Protein AF-A0AA97EC24-F1 (afdb_monomer_lite)

Foldseek 3Di:
DVVLQLQLLQQLLVCVVVVNQCVQCVPLQQFDHSSNSSVSVVVVCVVPVDDTDPDRDDDDPDDPRGHHPDPVVVVCVVPVDDDDDDDDDDDDD

Secondary structure (DSSP, 8-state):
-HHHHHHHHHHHHHHHHTT-GGGT-TTGGG---HHHHHHHHHHHHHHHTPPPPSS-----S--SS---S-HHHHHHHHT---------PPPP-

Structure (mmCIF, N/CA/C/O backbone):
data_AF-A0AA97EC24-F1
#
_entry.id   AF-A0AA97EC24-F1
#
loop_
_atom_site.group_PDB
_atom_site.id
_atom_site.type_symbol
_atom_site.label_atom_id
_atom_site.label_alt_id
_atom_site.label_comp_id
_atom_site.label_asym_id
_atom_site.label_entity_id
_atom_site.label_seq_id
_atom_site.pdbx_PDB_ins_code
_atom_site.Cartn_x
_atom_site.Cartn_y
_atom_site.Cartn_z
_atom_site.occupancy
_atom_site.B_iso_or_equiv
_atom_site.auth_seq_id
_atom_site.auth_comp_id
_atom_site.auth_asym_id
_atom_site.auth_atom_id
_atom_site.pdbx_PDB_model_num
ATOM 1 N N . MET A 1 1 ? 2.045 -14.766 14.585 1.00 64.56 1 MET A N 1
ATOM 2 C CA . MET A 1 1 ? 2.620 -13.648 13.797 1.00 64.56 1 MET A CA 1
ATOM 3 C C . MET A 1 1 ? 2.278 -13.706 12.305 1.00 64.56 1 MET A C 1
ATOM 5 O O . MET A 1 1 ? 1.970 -12.663 11.752 1.00 64.56 1 MET A O 1
ATOM 9 N N . ALA A 1 2 ? 2.243 -14.878 11.656 1.00 89.94 2 ALA A N 1
ATOM 10 C CA . ALA A 1 2 ? 2.021 -14.987 10.203 1.00 89.94 2 ALA A CA 1
ATOM 11 C C . ALA A 1 2 ? 0.716 -14.348 9.670 1.00 89.94 2 ALA A C 1
ATOM 13 O O . ALA A 1 2 ? 0.743 -13.661 8.652 1.00 89.94 2 ALA A O 1
ATOM 14 N N . VAL A 1 3 ? -0.416 -14.526 10.366 1.00 92.75 3 VAL A N 1
ATOM 15 C CA . VAL A 1 3 ? -1.723 -14.009 9.907 1.00 92.75 3 VAL A CA 1
ATOM 16 C C . VAL A 1 3 ? -1.759 -12.479 9.885 1.00 92.75 3 VAL A C 1
ATOM 18 O O . VAL A 1 3 ? -2.217 -11.895 8.909 1.00 92.75 3 VAL A O 1
ATOM 21 N N . ALA A 1 4 ? -1.219 -11.822 10.915 1.00 94.75 4 ALA A N 1
ATOM 22 C CA . ALA A 1 4 ? -1.138 -10.363 10.966 1.00 94.75 4 ALA A CA 1
ATOM 23 C C . ALA A 1 4 ? -0.272 -9.811 9.824 1.00 94.75 4 ALA A C 1
ATOM 25 O O . ALA A 1 4 ? -0.654 -8.850 9.164 1.00 94.75 4 ALA A O 1
ATOM 26 N N . THR A 1 5 ? 0.861 -10.460 9.536 1.00 96.19 5 THR A N 1
ATOM 27 C CA . THR A 1 5 ? 1.724 -10.081 8.413 1.00 96.19 5 THR A CA 1
ATOM 28 C C . THR A 1 5 ? 1.005 -10.202 7.072 1.00 96.19 5 THR A C 1
ATOM 30 O O . THR A 1 5 ? 1.069 -9.272 6.268 1.00 96.19 5 THR A O 1
ATOM 33 N N . LEU A 1 6 ? 0.285 -11.304 6.843 1.00 95.12 6 LEU A N 1
ATOM 34 C CA . LEU A 1 6 ? -0.504 -11.506 5.624 1.00 95.12 6 LEU A CA 1
ATOM 35 C C . LEU A 1 6 ? -1.617 -10.466 5.491 1.00 95.12 6 LEU A C 1
ATOM 37 O O . LEU A 1 6 ? -1.761 -9.873 4.426 1.00 95.12 6 LEU A O 1
ATOM 41 N N . TYR A 1 7 ? -2.357 -10.205 6.570 1.00 96.88 7 TYR A N 1
ATOM 42 C CA . TYR A 1 7 ? -3.431 -9.216 6.580 1.00 96.88 7 TYR A CA 1
ATOM 43 C C . TYR A 1 7 ? -2.916 -7.815 6.245 1.00 96.88 7 TYR A C 1
ATOM 45 O O . TYR A 1 7 ? -3.415 -7.174 5.326 1.00 96.88 7 TYR A O 1
ATOM 53 N N . VAL A 1 8 ? -1.873 -7.356 6.940 1.00 97.19 8 VAL A N 1
ATOM 54 C CA . VAL A 1 8 ? -1.306 -6.017 6.723 1.00 97.19 8 VAL A CA 1
ATOM 55 C C . VAL A 1 8 ? -0.692 -5.901 5.326 1.00 97.19 8 VAL A C 1
ATOM 57 O O . VAL A 1 8 ? -0.831 -4.871 4.674 1.00 97.19 8 VAL A O 1
ATOM 60 N N . THR A 1 9 ? -0.072 -6.966 4.816 1.00 95.62 9 THR A N 1
ATOM 61 C CA . THR A 1 9 ? 0.412 -6.989 3.428 1.00 95.62 9 THR A CA 1
ATOM 62 C C . THR A 1 9 ? -0.745 -6.866 2.438 1.00 95.62 9 THR A C 1
ATOM 64 O O . THR A 1 9 ? -0.670 -6.044 1.530 1.00 95.62 9 THR A O 1
ATOM 67 N N . ALA A 1 10 ? -1.831 -7.621 2.628 1.00 95.44 10 ALA A N 1
ATOM 68 C CA . ALA A 1 10 ? -3.017 -7.532 1.779 1.00 95.44 10 ALA A CA 1
ATOM 69 C C . ALA A 1 10 ? -3.678 -6.147 1.846 1.00 95.44 10 ALA A C 1
ATOM 71 O O . ALA A 1 10 ? -4.076 -5.618 0.813 1.00 95.44 10 ALA A O 1
ATOM 72 N N . GLN A 1 11 ? -3.723 -5.522 3.029 1.00 96.94 11 GLN A N 1
ATOM 73 C CA . GLN A 1 11 ? -4.200 -4.147 3.187 1.00 96.94 11 GLN A CA 1
ATOM 74 C C . GLN A 1 11 ? -3.375 -3.189 2.326 1.00 96.94 11 GLN A C 1
ATOM 76 O O . GLN A 1 11 ? -3.936 -2.364 1.613 1.00 96.94 11 GLN A O 1
ATOM 81 N N . GLY A 1 12 ? -2.046 -3.303 2.363 1.00 94.81 12 GLY A N 1
ATOM 82 C CA . GLY A 1 12 ? -1.179 -2.477 1.530 1.00 94.81 12 GLY A CA 1
ATOM 83 C C . GLY A 1 12 ? -1.379 -2.717 0.037 1.00 94.81 12 GLY A C 1
ATOM 84 O O . GLY A 1 12 ? -1.390 -1.756 -0.727 1.00 94.81 12 GLY A O 1
ATOM 85 N N . VAL A 1 13 ? -1.563 -3.973 -0.385 1.00 93.88 13 VAL A N 1
ATOM 86 C CA . VAL A 1 13 ? -1.853 -4.311 -1.790 1.00 93.88 13 VAL A CA 1
ATOM 87 C C . VAL A 1 13 ? -3.151 -3.648 -2.248 1.00 93.88 13 VAL A C 1
ATOM 89 O O . VAL A 1 13 ? -3.159 -3.016 -3.300 1.00 93.88 13 VAL A O 1
ATOM 92 N N . GLU A 1 14 ? -4.215 -3.717 -1.445 1.00 94.62 14 GLU A N 1
ATOM 93 C CA . GLU A 1 14 ? -5.499 -3.086 -1.769 1.00 94.62 14 GLU A CA 1
ATOM 94 C C . GLU A 1 14 ? -5.385 -1.556 -1.850 1.00 94.62 14 GLU A C 1
ATOM 96 O O . GLU A 1 14 ? -5.932 -0.932 -2.755 1.00 94.62 14 GLU A O 1
ATOM 101 N N . VAL A 1 15 ? -4.618 -0.933 -0.949 1.00 94.31 15 VAL A N 1
ATOM 102 C CA . VAL A 1 15 ? -4.367 0.519 -0.970 1.00 94.31 15 VAL A CA 1
ATOM 103 C C . VAL A 1 15 ? -3.700 0.958 -2.273 1.00 94.31 15 VAL A C 1
ATOM 105 O O . VAL A 1 15 ? -4.061 1.996 -2.833 1.00 94.31 15 VAL A O 1
ATOM 108 N N . VAL A 1 16 ? -2.736 0.177 -2.762 1.00 92.38 16 VAL A N 1
ATOM 109 C CA . VAL A 1 16 ? -2.062 0.439 -4.039 1.00 92.38 16 VAL A CA 1
ATOM 110 C C . VAL A 1 16 ? -2.995 0.168 -5.216 1.00 92.38 16 VAL A C 1
ATOM 112 O O . VAL A 1 16 ? -3.113 1.020 -6.092 1.00 92.38 16 VAL A O 1
ATOM 115 N N . ALA A 1 17 ? -3.723 -0.951 -5.211 1.00 91.50 17 ALA A N 1
ATOM 116 C CA . ALA A 1 17 ? -4.695 -1.281 -6.254 1.00 91.50 17 ALA A CA 1
ATOM 117 C C . ALA A 1 17 ? -5.796 -0.211 -6.388 1.00 91.50 17 ALA A C 1
ATOM 119 O O . ALA A 1 17 ? -6.217 0.113 -7.496 1.00 91.50 17 ALA A O 1
ATOM 120 N N . ALA A 1 18 ? -6.209 0.394 -5.272 1.00 92.31 18 ALA A N 1
ATOM 121 C CA . ALA A 1 18 ? -7.172 1.491 -5.234 1.00 92.31 18 ALA A CA 1
ATOM 122 C C . ALA A 1 18 ? -6.570 2.873 -5.576 1.00 92.31 18 ALA A C 1
ATOM 124 O O . ALA A 1 18 ? -7.278 3.878 -5.497 1.00 92.31 18 ALA A O 1
ATOM 125 N N . GLY A 1 19 ? -5.273 2.964 -5.894 1.00 91.81 19 GLY A N 1
ATOM 126 C CA . GLY A 1 19 ? -4.584 4.221 -6.213 1.00 91.81 19 GLY A CA 1
ATOM 127 C C . GLY A 1 19 ? -4.396 5.167 -5.019 1.00 91.81 19 GLY A C 1
ATOM 128 O O . GLY A 1 19 ? -4.102 6.349 -5.196 1.00 91.81 19 GLY A O 1
ATOM 129 N N . LYS A 1 20 ? -4.561 4.673 -3.785 1.00 93.31 20 LYS A N 1
ATOM 130 C CA . LYS A 1 20 ? -4.523 5.482 -2.552 1.00 93.31 20 LYS A CA 1
ATOM 131 C C . LYS A 1 20 ? -3.162 5.491 -1.866 1.00 93.31 20 LYS A C 1
ATOM 133 O O . LYS A 1 20 ? -3.003 6.121 -0.825 1.00 93.31 20 LYS A O 1
ATOM 138 N N . ARG A 1 21 ? -2.149 4.853 -2.457 1.00 91.81 21 ARG A N 1
ATOM 139 C CA . ARG A 1 21 ? -0.783 4.774 -1.916 1.00 91.81 21 ARG A CA 1
ATOM 140 C C . ARG A 1 21 ? -0.245 6.113 -1.409 1.00 91.81 21 ARG A C 1
ATOM 142 O O . ARG A 1 21 ? 0.298 6.181 -0.312 1.00 91.81 21 ARG A O 1
ATOM 149 N N . ARG A 1 22 ? -0.433 7.188 -2.179 1.00 91.19 22 ARG A N 1
ATOM 150 C CA . ARG A 1 22 ? 0.092 8.529 -1.863 1.00 91.19 22 ARG A CA 1
ATOM 151 C C . ARG A 1 22 ? -0.465 9.151 -0.584 1.00 91.19 22 ARG A C 1
ATOM 153 O O . ARG A 1 22 ? 0.105 10.120 -0.102 1.00 91.19 22 ARG A O 1
ATOM 160 N N . TRP A 1 23 ? -1.555 8.610 -0.045 1.00 92.81 23 TRP A N 1
ATOM 161 C CA . TRP A 1 23 ? -2.157 9.094 1.196 1.00 92.81 23 TRP A CA 1
ATOM 162 C C . TRP A 1 23 ? -1.308 8.718 2.413 1.00 92.81 23 TRP A C 1
ATOM 164 O O . TRP A 1 23 ? -1.379 9.383 3.439 1.00 92.81 23 TRP A O 1
ATOM 174 N N . VAL A 1 24 ? -0.502 7.659 2.289 1.00 92.44 24 VAL A N 1
ATOM 175 C CA . VAL A 1 24 ? 0.314 7.101 3.377 1.00 92.44 24 VAL A CA 1
ATOM 176 C C . VAL A 1 24 ? 1.791 6.947 3.005 1.00 92.44 24 VAL A C 1
ATOM 178 O O . VAL A 1 24 ? 2.639 6.869 3.886 1.00 92.44 24 VAL A O 1
ATOM 181 N N . ASP A 1 25 ? 2.122 6.949 1.711 1.00 89.44 25 ASP A N 1
ATOM 182 C CA . ASP A 1 25 ? 3.485 6.868 1.182 1.00 89.44 25 ASP A CA 1
ATOM 183 C C . ASP A 1 25 ? 3.778 8.066 0.256 1.00 89.44 25 ASP A C 1
ATOM 185 O O . ASP A 1 25 ? 3.542 8.000 -0.957 1.00 89.44 25 ASP A O 1
ATOM 189 N N . PRO A 1 26 ? 4.315 9.174 0.802 1.00 82.81 26 PRO A N 1
ATOM 190 C CA . PRO A 1 26 ? 4.697 10.340 0.007 1.00 82.81 26 PRO A CA 1
ATOM 191 C C . PRO A 1 26 ? 5.838 10.036 -0.977 1.00 82.81 26 PRO A C 1
ATOM 193 O O . PRO A 1 26 ? 5.953 10.669 -2.027 1.00 82.81 26 PRO A O 1
ATOM 196 N N . HIS A 1 27 ? 6.689 9.055 -0.656 1.00 75.06 27 HIS A N 1
ATOM 197 C CA . HIS A 1 27 ? 7.926 8.749 -1.375 1.00 75.06 27 HIS A CA 1
ATOM 198 C C . HIS A 1 27 ? 7.799 7.470 -2.211 1.00 75.06 27 HIS A C 1
ATOM 200 O O . HIS A 1 27 ? 8.673 6.602 -2.180 1.00 75.06 27 HIS A O 1
ATOM 206 N N . TRP A 1 28 ? 6.741 7.395 -3.023 1.00 72.31 28 TRP A N 1
ATOM 207 C CA . TRP A 1 28 ? 6.353 6.205 -3.791 1.00 72.31 28 TRP A CA 1
ATOM 208 C C . TRP A 1 28 ? 7.475 5.575 -4.642 1.00 72.31 28 TRP A C 1
ATOM 210 O O . TRP A 1 28 ? 7.533 4.356 -4.805 1.00 72.31 28 TRP A O 1
ATOM 220 N N . PHE A 1 29 ? 8.437 6.371 -5.119 1.00 72.25 29 PHE A N 1
ATOM 221 C CA . PHE A 1 29 ? 9.580 5.859 -5.880 1.00 72.25 29 PHE A CA 1
ATOM 222 C C . PHE A 1 29 ? 10.584 5.040 -5.052 1.00 72.25 29 PHE A C 1
ATOM 224 O O . PHE A 1 29 ? 11.235 4.155 -5.603 1.00 72.25 29 PHE A O 1
ATOM 231 N N . ARG A 1 30 ? 10.703 5.272 -3.736 1.00 68.88 30 ARG A N 1
ATOM 232 C CA . ARG A 1 30 ? 11.703 4.598 -2.883 1.00 68.88 30 ARG A CA 1
ATOM 233 C C . ARG A 1 30 ? 11.315 3.178 -2.455 1.00 68.88 30 ARG A C 1
ATOM 235 O O . ARG A 1 30 ? 12.082 2.545 -1.738 1.00 68.88 30 ARG A O 1
ATOM 242 N N . GLY A 1 31 ? 10.183 2.661 -2.936 1.00 75.06 31 GLY A N 1
ATOM 243 C CA . GLY A 1 31 ? 9.859 1.239 -2.834 1.00 75.06 31 GLY A CA 1
ATOM 244 C C . GLY A 1 31 ? 9.521 0.768 -1.424 1.00 75.06 31 GLY A C 1
ATOM 245 O O . GLY A 1 31 ? 10.127 -0.181 -0.932 1.00 75.06 31 GLY A O 1
ATOM 246 N N . ASN A 1 32 ? 8.553 1.410 -0.768 1.00 88.88 32 ASN A N 1
ATOM 247 C CA . ASN A 1 32 ? 7.991 0.852 0.457 1.00 88.88 32 ASN A CA 1
ATOM 248 C C . ASN A 1 32 ? 7.343 -0.509 0.181 1.00 88.88 32 ASN A C 1
ATOM 250 O O . ASN A 1 32 ? 6.649 -0.691 -0.818 1.00 88.88 32 ASN A O 1
ATOM 254 N N . SER A 1 33 ? 7.560 -1.464 1.086 1.00 90.81 33 SER A N 1
ATOM 255 C CA . SER A 1 33 ? 6.891 -2.758 0.995 1.00 90.81 33 SER A CA 1
ATOM 256 C C . SER A 1 33 ? 5.389 -2.598 1.220 1.00 90.81 33 SER A C 1
ATOM 258 O O . SER A 1 33 ? 4.953 -1.746 1.998 1.00 90.81 33 SER A O 1
ATOM 260 N N . TYR A 1 34 ? 4.592 -3.476 0.612 1.00 92.31 34 TYR A N 1
ATOM 261 C CA . TYR A 1 34 ? 3.148 -3.530 0.852 1.00 92.31 34 TYR A CA 1
ATOM 262 C C . TYR A 1 34 ? 2.806 -3.686 2.336 1.00 92.31 34 TYR A C 1
ATOM 264 O O . TYR A 1 34 ? 1.854 -3.085 2.815 1.00 92.31 34 TYR A O 1
ATOM 272 N N . PHE A 1 35 ? 3.628 -4.405 3.102 1.00 94.75 35 PHE A N 1
ATOM 273 C CA . PHE A 1 35 ? 3.469 -4.466 4.552 1.00 94.75 35 PHE A CA 1
ATOM 274 C C . PHE A 1 35 ? 3.615 -3.087 5.219 1.00 94.75 35 PHE A C 1
ATOM 276 O O . PHE A 1 35 ? 2.796 -2.725 6.058 1.00 94.75 35 PHE A O 1
ATOM 283 N N . ARG A 1 36 ? 4.628 -2.289 4.845 1.00 94.75 36 ARG A N 1
ATOM 284 C CA . ARG A 1 36 ? 4.805 -0.934 5.395 1.00 94.75 36 ARG A CA 1
ATOM 285 C C . ARG A 1 36 ? 3.636 -0.026 5.008 1.00 94.75 36 ARG A C 1
ATOM 287 O O . ARG A 1 36 ? 3.070 0.607 5.890 1.00 94.75 36 ARG A O 1
ATOM 294 N N . ILE A 1 37 ? 3.239 -0.034 3.732 1.00 95.06 37 ILE A N 1
ATOM 295 C CA . ILE A 1 37 ? 2.095 0.744 3.224 1.00 95.06 37 ILE A CA 1
ATOM 296 C C . ILE A 1 37 ? 0.816 0.371 3.982 1.00 95.06 37 ILE A C 1
ATOM 298 O O . ILE A 1 37 ? 0.089 1.246 4.446 1.00 95.06 37 ILE A O 1
ATOM 302 N N . GLY A 1 38 ? 0.556 -0.928 4.153 1.00 96.00 38 GLY A N 1
ATOM 303 C CA . GLY A 1 38 ? -0.603 -1.414 4.893 1.00 96.00 38 GLY A CA 1
ATOM 304 C C . GLY A 1 38 ? -0.568 -1.022 6.366 1.00 96.00 38 GLY A C 1
ATOM 305 O O . GLY A 1 38 ? -1.598 -0.656 6.920 1.00 96.00 38 GLY A O 1
ATOM 306 N N . TRP A 1 39 ? 0.606 -1.037 6.999 1.00 97.12 39 TRP A N 1
ATOM 307 C CA . TRP A 1 39 ? 0.748 -0.616 8.392 1.00 97.12 39 TRP A CA 1
ATOM 308 C C . TRP A 1 39 ? 0.481 0.879 8.580 1.00 97.12 39 TRP A C 1
ATOM 310 O O . TRP A 1 39 ? -0.222 1.275 9.511 1.00 97.12 39 TRP A O 1
ATOM 320 N N . ASP A 1 40 ? 1.014 1.711 7.687 1.00 96.31 40 ASP A N 1
ATOM 321 C CA . ASP A 1 40 ? 0.776 3.152 7.723 1.00 96.31 40 ASP A CA 1
ATOM 322 C C . ASP A 1 40 ? -0.699 3.478 7.440 1.00 96.31 40 ASP A C 1
ATOM 324 O O . ASP A 1 40 ? -1.276 4.318 8.132 1.00 96.31 40 ASP A O 1
ATOM 328 N N . TRP A 1 41 ? -1.348 2.726 6.543 1.00 97.50 41 TRP A N 1
ATOM 329 C CA . TRP A 1 41 ? -2.796 2.794 6.344 1.00 97.50 41 TRP A CA 1
ATOM 330 C C . TRP A 1 41 ? -3.594 2.388 7.577 1.00 97.50 41 TRP A C 1
ATOM 332 O O . TRP A 1 41 ? -4.534 3.089 7.919 1.00 97.50 41 TRP A O 1
ATOM 342 N N . VAL A 1 42 ? -3.243 1.297 8.266 1.00 97.62 42 VAL A N 1
ATOM 343 C CA . VAL A 1 42 ? -3.966 0.865 9.475 1.00 97.62 42 VAL A CA 1
ATOM 344 C C . VAL A 1 42 ? -3.932 1.948 10.549 1.00 97.62 42 VAL A C 1
ATOM 346 O O . VAL A 1 42 ? -4.974 2.270 11.110 1.00 97.62 42 VAL A O 1
ATOM 349 N N . LYS A 1 43 ? -2.769 2.559 10.800 1.00 97.50 43 LYS A N 1
ATOM 350 C CA . LYS A 1 43 ? -2.668 3.675 11.755 1.00 97.50 43 LYS A CA 1
ATOM 351 C C . LYS A 1 43 ? -3.543 4.856 11.330 1.00 97.50 43 LYS A C 1
ATOM 353 O O . LYS A 1 43 ? -4.367 5.313 12.114 1.00 97.50 43 LYS A O 1
ATOM 358 N N . ALA A 1 44 ? -3.419 5.291 10.074 1.00 96.94 44 ALA A N 1
ATOM 359 C CA . ALA A 1 44 ? -4.210 6.402 9.555 1.00 96.94 44 ALA A CA 1
ATOM 360 C C . ALA A 1 44 ? -5.717 6.097 9.566 1.00 96.94 44 ALA A C 1
ATOM 362 O O . ALA A 1 44 ? -6.520 6.979 9.850 1.00 96.94 44 ALA A O 1
ATOM 363 N N . ALA A 1 45 ? -6.112 4.852 9.309 1.00 97.12 45 ALA A N 1
ATOM 364 C CA . ALA A 1 45 ? -7.497 4.411 9.343 1.00 97.12 45 ALA A CA 1
ATOM 365 C C . ALA A 1 45 ? -8.092 4.463 10.750 1.00 97.12 45 ALA A C 1
ATOM 367 O O . ALA A 1 45 ? -9.238 4.875 10.898 1.00 97.12 45 ALA A O 1
ATOM 368 N N . LEU A 1 46 ? -7.314 4.101 11.773 1.00 96.56 46 LEU A N 1
ATOM 369 C CA . LEU A 1 46 ? -7.742 4.209 13.168 1.00 96.56 46 LEU A CA 1
ATOM 370 C C . LEU A 1 46 ? -7.910 5.669 13.608 1.00 96.56 46 LEU A C 1
ATOM 372 O O . LEU A 1 46 ? -8.831 5.970 14.360 1.00 96.56 46 LEU A O 1
ATOM 376 N N . GLU A 1 47 ? -7.060 6.573 13.121 1.00 97.06 47 GLU A N 1
ATOM 377 C CA . GLU A 1 47 ? -7.140 8.005 13.441 1.00 97.06 47 GLU A CA 1
ATOM 378 C C . GLU A 1 47 ? -8.249 8.730 12.662 1.00 97.06 47 GLU A C 1
ATOM 380 O O . GLU A 1 47 ? -8.921 9.602 13.203 1.00 97.06 47 GLU A O 1
ATOM 385 N N . ASN A 1 48 ? -8.457 8.366 11.393 1.00 96.44 48 ASN A N 1
ATOM 386 C CA . ASN A 1 48 ? -9.315 9.104 10.459 1.00 96.44 48 ASN A CA 1
ATOM 387 C C . ASN A 1 48 ? -10.614 8.365 10.090 1.00 96.44 48 ASN A C 1
ATOM 389 O O . ASN A 1 48 ? -11.368 8.832 9.236 1.00 96.44 48 ASN A O 1
ATOM 393 N N . GLY A 1 49 ? -10.874 7.194 10.678 1.00 96.06 49 GLY A N 1
ATOM 394 C CA . GLY A 1 49 ? -12.056 6.378 10.387 1.00 96.06 49 GLY A CA 1
ATOM 395 C C . GLY A 1 49 ? -12.076 5.786 8.973 1.00 96.06 49 GLY A C 1
ATOM 396 O O . GLY A 1 49 ? -13.149 5.578 8.402 1.00 96.06 49 GLY A O 1
ATOM 397 N N . TRP A 1 50 ? -10.910 5.546 8.364 1.00 96.69 50 TRP A N 1
ATOM 398 C CA . TRP A 1 50 ? -10.858 4.944 7.030 1.00 96.69 50 TRP A CA 1
ATOM 399 C C . TRP A 1 50 ? -11.197 3.45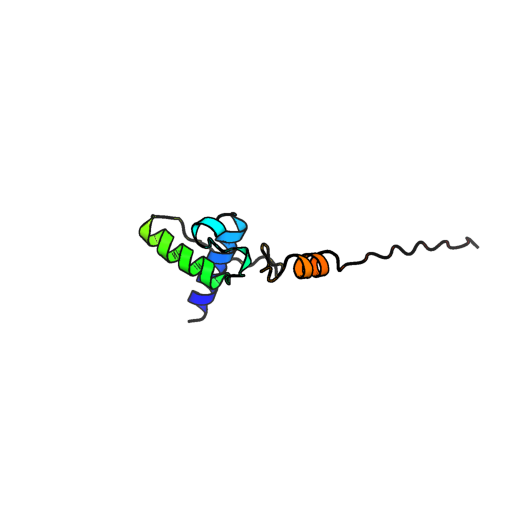6 7.072 1.00 96.69 50 TRP A C 1
ATOM 401 O O . TRP A 1 50 ? -10.982 2.760 8.061 1.00 96.69 50 TRP A O 1
ATOM 411 N N . GLN A 1 51 ? -11.710 2.957 5.952 1.00 96.88 51 GLN A N 1
ATOM 412 C CA . GLN A 1 51 ? -12.072 1.552 5.824 1.00 96.88 5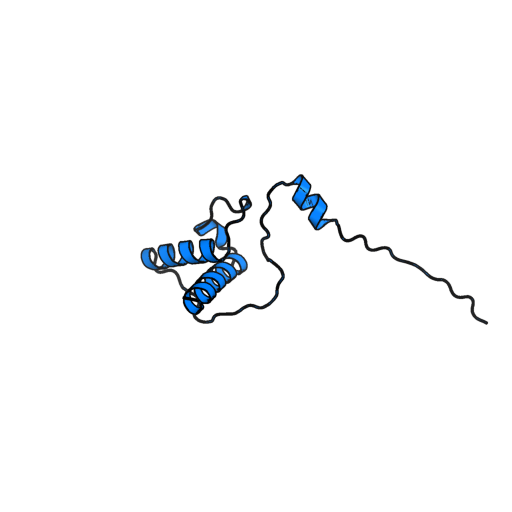1 GLN A CA 1
ATOM 413 C C . GLN A 1 51 ? -10.821 0.670 5.710 1.00 96.88 51 GLN A C 1
ATOM 415 O O . GLN A 1 51 ? -9.863 0.994 4.995 1.00 96.88 51 GLN A O 1
ATOM 420 N N . LEU A 1 52 ? -10.860 -0.462 6.411 1.00 97.44 52 LEU A N 1
ATOM 421 C CA . LEU A 1 52 ? -9.889 -1.547 6.305 1.00 97.44 52 LEU A CA 1
ATOM 422 C C . LEU A 1 52 ? -10.455 -2.674 5.439 1.00 97.44 52 LEU A C 1
ATOM 424 O O . LEU A 1 52 ? -11.662 -2.768 5.222 1.00 97.44 52 LEU A O 1
ATOM 428 N N . ILE A 1 53 ? -9.584 -3.553 4.953 1.00 96.56 53 ILE A N 1
ATOM 429 C CA . ILE A 1 53 ? -10.019 -4.716 4.190 1.00 96.56 53 ILE A CA 1
ATOM 430 C C . ILE A 1 53 ? -10.789 -5.688 5.086 1.00 96.56 53 ILE A C 1
ATOM 432 O O . ILE A 1 53 ? -10.364 -6.032 6.193 1.00 96.56 53 ILE A O 1
ATOM 436 N N . HIS A 1 54 ? -11.908 -6.180 4.564 1.00 95.31 54 HIS A N 1
ATOM 437 C CA . HIS A 1 54 ? -12.691 -7.244 5.195 1.00 95.31 54 HIS A CA 1
ATOM 438 C C . HIS A 1 54 ? -12.263 -8.640 4.726 1.00 95.31 54 HIS A C 1
ATOM 440 O O . HIS A 1 54 ? -12.472 -9.625 5.429 1.00 95.31 54 HIS A O 1
ATOM 446 N N . HIS A 1 55 ? -11.631 -8.731 3.551 1.00 94.19 55 HIS A N 1
ATOM 447 C CA . HIS A 1 55 ? -11.188 -9.989 2.961 1.00 94.19 55 HIS A CA 1
ATOM 448 C C . HIS A 1 55 ? -9.733 -9.898 2.515 1.00 94.19 55 HIS A C 1
ATOM 450 O O . HIS A 1 55 ? -9.348 -8.985 1.790 1.00 94.19 55 HIS A O 1
ATOM 456 N N . VAL A 1 56 ? -8.939 -10.890 2.907 1.00 93.88 56 VAL A N 1
ATOM 457 C CA . VAL A 1 56 ? -7.557 -11.051 2.447 1.00 93.88 56 VAL A CA 1
ATOM 458 C C . VAL A 1 56 ? -7.581 -11.735 1.080 1.00 93.88 56 VAL A C 1
ATOM 460 O O . VAL A 1 56 ? -8.087 -12.851 0.962 1.00 93.88 56 VAL A O 1
ATOM 463 N N . ARG A 1 57 ? -7.052 -11.074 0.042 1.00 89.62 57 ARG A N 1
ATOM 464 C CA . ARG A 1 57 ? -6.968 -11.616 -1.324 1.00 89.62 57 ARG A CA 1
ATOM 465 C C . ARG A 1 57 ? -5.604 -11.322 -1.947 1.00 89.62 57 ARG A C 1
ATOM 467 O O . ARG A 1 57 ? -5.110 -10.205 -1.861 1.00 89.62 57 ARG A O 1
ATOM 474 N N . PHE A 1 58 ? -5.039 -12.320 -2.623 1.00 87.88 58 PHE A N 1
ATOM 475 C CA . PHE A 1 58 ? -3.836 -12.195 -3.446 1.00 87.88 58 PHE A CA 1
ATOM 476 C C . PHE A 1 58 ? -4.142 -12.800 -4.819 1.00 87.88 58 PHE A C 1
ATOM 478 O O . PHE A 1 58 ? -4.425 -13.991 -4.912 1.00 87.88 58 PHE A O 1
ATOM 485 N N . ILE A 1 59 ? -4.165 -11.969 -5.866 1.00 80.62 59 ILE A N 1
ATOM 486 C CA . ILE A 1 59 ? -4.698 -12.353 -7.187 1.00 80.62 59 ILE A CA 1
ATOM 487 C C . ILE A 1 59 ? -3.591 -12.869 -8.115 1.00 80.62 59 ILE A C 1
ATOM 489 O O . ILE A 1 59 ? -3.781 -13.844 -8.834 1.00 80.62 59 ILE A O 1
ATOM 493 N N . HIS A 1 60 ? -2.422 -12.227 -8.110 1.00 77.25 60 HIS A N 1
ATOM 494 C CA . HIS A 1 60 ? -1.312 -12.577 -8.993 1.00 77.25 60 HIS A CA 1
ATOM 495 C C . HIS A 1 60 ? 0.032 -12.103 -8.438 1.00 77.25 60 HIS A C 1
ATOM 497 O O . HIS A 1 60 ? 0.098 -11.145 -7.674 1.00 77.25 60 HIS A O 1
ATOM 503 N N . ASN A 1 61 ? 1.117 -12.723 -8.906 1.00 79.25 61 ASN A N 1
ATOM 504 C CA . ASN A 1 61 ? 2.494 -12.349 -8.560 1.00 79.25 61 ASN A CA 1
ATOM 505 C C . ASN A 1 61 ? 3.009 -11.099 -9.312 1.00 79.25 61 ASN A C 1
ATOM 507 O O . ASN A 1 61 ? 4.170 -10.722 -9.182 1.00 79.25 61 ASN A O 1
ATOM 511 N N . ARG A 1 62 ? 2.184 -10.463 -10.157 1.00 79.75 62 ARG A N 1
ATOM 512 C CA . ARG A 1 62 ? 2.559 -9.188 -10.784 1.00 79.75 62 ARG A CA 1
ATOM 513 C C . ARG A 1 62 ? 2.415 -8.062 -9.770 1.00 79.75 62 ARG A C 1
ATOM 515 O O . ARG A 1 62 ? 1.330 -7.866 -9.230 1.00 79.75 62 ARG A O 1
ATOM 522 N N . ASP A 1 63 ? 3.511 -7.346 -9.553 1.00 80.81 63 ASP A N 1
ATOM 523 C CA . ASP A 1 63 ? 3.560 -6.148 -8.722 1.00 80.81 63 ASP A CA 1
ATOM 524 C C . ASP A 1 63 ? 2.888 -4.976 -9.468 1.00 80.81 63 ASP A C 1
ATOM 526 O O . ASP A 1 63 ? 3.370 -4.616 -10.547 1.00 80.81 63 ASP A O 1
ATOM 530 N N . PRO A 1 64 ? 1.771 -4.413 -8.961 1.00 78.50 64 PRO A N 1
ATOM 531 C CA . PRO A 1 64 ? 1.072 -3.316 -9.629 1.00 78.50 64 PRO A CA 1
ATOM 532 C C . PRO A 1 64 ? 1.870 -2.006 -9.649 1.00 78.50 64 PRO A C 1
ATOM 534 O O . PRO A 1 64 ? 1.742 -1.243 -10.603 1.00 78.50 64 PRO A O 1
ATOM 537 N N . GLU A 1 65 ? 2.717 -1.746 -8.648 1.00 82.44 65 GLU A N 1
ATOM 538 C CA . GLU A 1 65 ? 3.546 -0.536 -8.584 1.00 82.44 65 GLU A CA 1
ATOM 539 C C . GLU A 1 65 ? 4.979 -0.857 -8.132 1.00 82.44 65 GLU A C 1
ATOM 541 O O . GLU A 1 65 ? 5.362 -0.580 -6.985 1.00 82.44 65 GLU A O 1
ATOM 546 N N . PRO A 1 66 ? 5.806 -1.412 -9.037 1.00 80.00 66 PRO A N 1
ATOM 547 C CA . PRO A 1 66 ? 7.147 -1.842 -8.695 1.00 80.00 66 PRO A CA 1
ATOM 548 C C . PRO A 1 66 ? 8.020 -0.677 -8.234 1.00 80.00 66 PRO A C 1
ATOM 550 O O . PRO A 1 66 ? 8.033 0.409 -8.820 1.00 80.00 66 PRO A O 1
ATOM 553 N N . ALA A 1 67 ? 8.821 -0.943 -7.203 1.00 83.12 67 ALA A N 1
ATOM 554 C CA . ALA A 1 67 ? 9.840 -0.017 -6.734 1.00 83.12 67 ALA A CA 1
ATOM 555 C C . ALA A 1 67 ? 10.796 0.374 -7.873 1.00 83.12 67 ALA A C 1
ATOM 557 O O . ALA A 1 67 ? 11.299 -0.480 -8.612 1.00 83.12 67 ALA A O 1
ATOM 558 N N . MET A 1 68 ? 11.098 1.667 -7.983 1.00 83.69 68 MET A N 1
ATOM 559 C CA . MET A 1 68 ? 11.975 2.193 -9.022 1.00 83.69 68 MET A CA 1
ATOM 560 C C . MET A 1 68 ? 13.168 2.912 -8.391 1.00 83.69 68 MET A C 1
ATOM 562 O O . MET A 1 68 ? 13.098 4.071 -7.994 1.00 83.69 68 MET A O 1
ATOM 566 N N . ALA A 1 69 ? 14.300 2.207 -8.352 1.00 78.38 69 ALA A N 1
ATOM 567 C CA . ALA A 1 69 ? 15.562 2.739 -7.842 1.00 78.38 69 ALA A CA 1
ATOM 568 C C . ALA A 1 69 ? 16.158 3.837 -8.747 1.00 78.38 69 ALA A C 1
ATOM 570 O O . ALA A 1 69 ? 16.801 4.765 -8.265 1.00 78.38 69 ALA A O 1
ATOM 571 N N . SER A 1 70 ? 15.942 3.746 -10.062 1.00 84.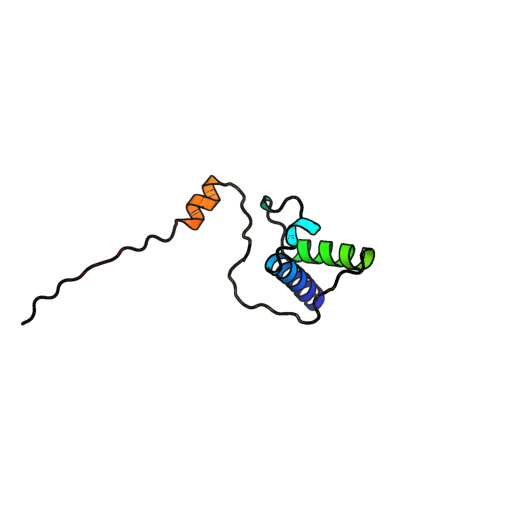12 70 SER A N 1
ATOM 572 C CA . SER A 1 70 ? 16.407 4.720 -11.053 1.00 84.12 70 SER A CA 1
ATOM 573 C C . SER A 1 70 ? 15.523 4.676 -12.295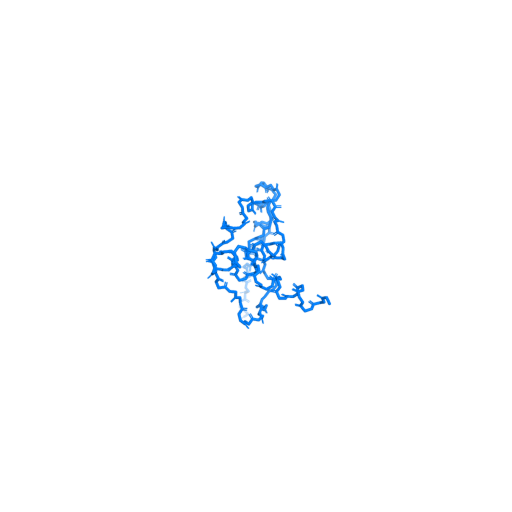 1.00 84.12 70 SER A C 1
ATOM 575 O O . SER A 1 70 ? 15.135 3.591 -12.726 1.00 84.12 70 SER A O 1
ATOM 577 N N . ARG A 1 71 ? 15.266 5.843 -12.907 1.00 82.56 71 ARG A N 1
ATOM 578 C CA . ARG A 1 71 ? 14.525 5.955 -14.180 1.00 82.56 71 ARG A CA 1
ATOM 579 C C . ARG A 1 71 ? 15.179 5.108 -15.272 1.00 82.56 71 A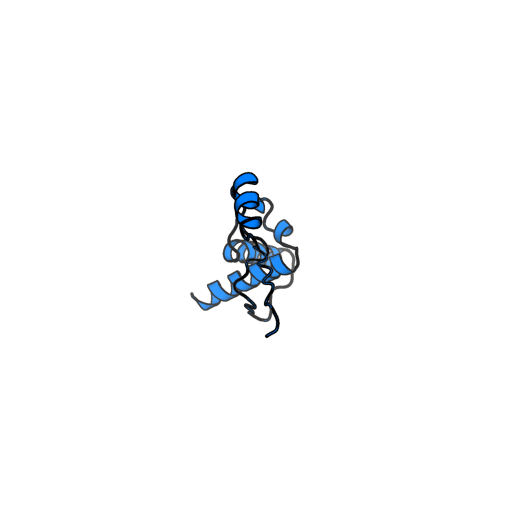RG A C 1
ATOM 581 O O . ARG A 1 71 ? 14.536 4.241 -15.841 1.00 82.56 71 ARG A O 1
ATOM 588 N N . LYS A 1 72 ? 16.497 5.254 -15.456 1.00 84.31 72 LYS A N 1
ATOM 589 C CA . LYS A 1 72 ? 17.254 4.528 -16.489 1.00 84.31 72 LYS A CA 1
ATOM 590 C C . LYS A 1 72 ? 17.195 3.008 -16.300 1.00 84.31 72 LYS A C 1
ATOM 592 O O . LYS A 1 72 ? 17.043 2.276 -17.271 1.00 84.31 72 LYS A O 1
ATOM 597 N N . GLN A 1 73 ? 17.318 2.529 -15.060 1.00 83.19 73 GLN A N 1
ATOM 598 C CA . GLN A 1 73 ? 17.228 1.093 -14.764 1.00 83.19 73 GLN A CA 1
ATOM 599 C C . GLN A 1 73 ? 15.806 0.561 -14.939 1.00 83.19 73 GLN A C 1
ATOM 601 O O . GLN A 1 73 ? 15.629 -0.567 -15.390 1.00 83.19 73 GLN A O 1
ATOM 606 N N . HIS A 1 74 ? 14.802 1.359 -14.574 1.00 82.06 74 HIS A N 1
ATOM 607 C CA . HIS A 1 74 ? 13.404 1.004 -14.766 1.00 82.06 74 HIS A CA 1
ATOM 608 C C . HIS A 1 74 ? 13.070 0.883 -16.250 1.00 82.06 74 HIS A C 1
ATOM 610 O O . HIS A 1 74 ? 12.593 -0.169 -16.659 1.00 82.06 74 HIS A O 1
ATOM 616 N N . ASP A 1 75 ? 13.444 1.871 -17.064 1.00 82.12 75 ASP A N 1
ATOM 617 C CA . ASP A 1 75 ? 13.244 1.830 -18.514 1.00 82.12 75 ASP A CA 1
ATOM 618 C C . ASP A 1 75 ? 13.919 0.589 -19.126 1.00 82.12 75 ASP A C 1
ATOM 620 O O . ASP A 1 75 ? 13.279 -0.197 -19.822 1.00 82.12 75 ASP A O 1
ATOM 624 N N . GLN A 1 76 ? 15.18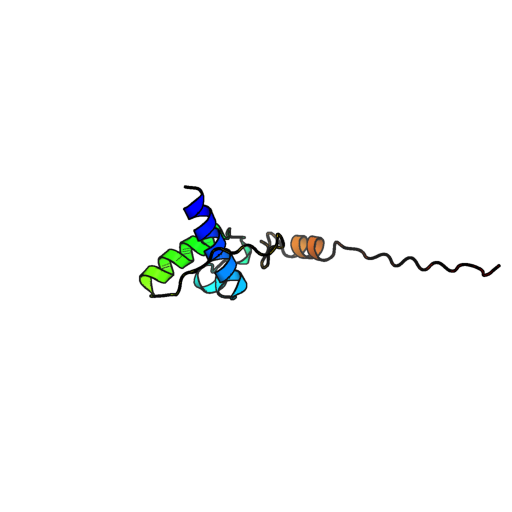2 0.316 -18.777 1.00 79.31 76 GLN A N 1
ATOM 625 C CA . GLN A 1 76 ? 15.892 -0.890 -19.235 1.00 79.31 76 GLN A CA 1
ATOM 626 C C . GLN A 1 76 ? 15.206 -2.208 -18.835 1.00 79.31 76 GLN A C 1
ATOM 628 O O . GLN A 1 76 ? 15.336 -3.209 -19.540 1.00 79.31 76 GLN A O 1
ATOM 633 N N . ARG A 1 77 ? 14.507 -2.245 -17.695 1.00 75.00 77 ARG A N 1
ATOM 634 C CA . ARG A 1 77 ? 13.793 -3.436 -17.213 1.00 75.00 77 ARG A CA 1
ATOM 635 C C . ARG A 1 77 ? 12.429 -3.591 -17.885 1.00 75.00 77 ARG A C 1
ATOM 637 O O . ARG A 1 77 ? 12.037 -4.719 -18.171 1.00 75.00 77 ARG A O 1
ATOM 644 N N . THR A 1 78 ? 11.742 -2.483 -18.150 1.00 70.69 78 THR A N 1
ATOM 645 C CA . THR A 1 78 ? 10.411 -2.442 -18.771 1.00 70.69 78 THR A CA 1
ATOM 646 C C . THR A 1 78 ? 10.463 -2.830 -20.250 1.00 70.69 78 THR A C 1
ATOM 648 O O . THR A 1 78 ? 9.639 -3.621 -20.698 1.00 70.69 78 THR A O 1
ATOM 651 N N . TYR A 1 79 ? 11.473 -2.372 -20.995 1.00 63.19 79 TYR A N 1
ATOM 652 C CA . TYR A 1 79 ? 11.615 -2.649 -22.436 1.00 63.19 79 TYR A CA 1
ATOM 653 C C . TYR A 1 79 ? 12.452 -3.896 -22.758 1.00 63.19 79 TYR A C 1
ATOM 655 O O . TYR A 1 79 ? 12.934 -4.060 -23.874 1.00 63.19 79 TYR A O 1
ATOM 663 N N . ARG A 1 80 ? 12.660 -4.789 -21.785 1.00 61.19 80 ARG A N 1
ATOM 664 C CA . ARG A 1 80 ? 13.567 -5.937 -21.937 1.00 61.19 80 ARG A CA 1
ATOM 665 C C . ARG A 1 80 ? 12.964 -7.134 -22.678 1.00 61.19 80 ARG A C 1
ATOM 667 O O . ARG A 1 80 ? 13.680 -8.095 -22.950 1.00 61.19 80 ARG A O 1
ATOM 674 N N . VAL A 1 81 ? 11.663 -7.103 -22.963 1.00 62.84 81 VAL A N 1
ATOM 675 C CA . VAL A 1 81 ? 10.986 -8.154 -23.728 1.00 62.84 81 VAL A CA 1
ATOM 676 C C . VAL A 1 81 ? 11.041 -7.780 -25.207 1.00 62.84 81 VAL A C 1
ATOM 678 O O . VAL A 1 81 ? 10.192 -7.051 -25.710 1.00 62.84 81 VAL A O 1
ATOM 681 N N . GLU A 1 82 ? 12.071 -8.263 -25.896 1.00 60.53 82 GLU A N 1
ATOM 682 C CA . GLU A 1 82 ? 12.129 -8.233 -27.357 1.00 60.53 82 GLU A CA 1
ATOM 683 C C . GLU A 1 82 ? 11.229 -9.338 -27.918 1.00 60.53 82 GLU A C 1
ATOM 685 O O . GLU A 1 82 ? 11.463 -10.526 -27.692 1.00 60.53 82 GLU A O 1
ATOM 690 N N . PHE A 1 83 ? 10.206 -8.956 -28.679 1.00 64.88 83 PHE A N 1
ATOM 691 C CA . PHE A 1 83 ? 9.447 -9.897 -29.494 1.00 64.88 83 PHE A CA 1
ATOM 692 C C . PHE A 1 83 ? 10.098 -9.970 -30.876 1.00 64.88 83 PHE A C 1
ATOM 694 O O . PHE A 1 83 ? 9.978 -9.041 -31.674 1.00 64.88 83 PHE A O 1
ATOM 701 N N . LYS A 1 84 ? 10.795 -11.073 -31.172 1.00 72.69 84 LYS A N 1
ATOM 702 C CA . LYS A 1 84 ? 11.264 -11.365 -32.533 1.00 72.69 84 LYS A CA 1
ATOM 703 C C . LYS A 1 84 ? 10.181 -12.126 -33.287 1.00 72.69 84 LYS A C 1
ATOM 705 O O . LYS A 1 84 ? 9.894 -13.279 -32.978 1.00 72.69 84 LYS A O 1
ATOM 710 N N . ILE A 1 85 ? 9.580 -11.469 -34.274 1.00 80.81 85 ILE A N 1
ATOM 711 C CA . ILE A 1 85 ? 8.638 -12.102 -35.197 1.00 80.81 85 ILE A CA 1
ATOM 712 C C . ILE A 1 85 ? 9.461 -12.853 -36.244 1.00 80.81 85 ILE A C 1
ATOM 714 O O . ILE A 1 85 ? 10.133 -12.240 -37.071 1.00 80.81 85 ILE A O 1
ATOM 718 N N . HIS A 1 86 ? 9.416 -14.182 -36.201 1.00 81.38 86 HIS A N 1
ATOM 719 C CA . HIS A 1 86 ? 9.961 -15.020 -37.261 1.00 81.38 86 HIS A CA 1
ATOM 720 C C . HIS A 1 86 ? 8.844 -15.345 -38.250 1.00 81.38 86 HIS A C 1
ATOM 722 O O . HIS A 1 86 ? 7.906 -16.068 -37.923 1.00 81.38 86 HIS A O 1
ATOM 728 N N . THR A 1 87 ? 8.939 -14.782 -39.454 1.00 83.94 87 THR A N 1
ATOM 729 C CA . THR A 1 87 ? 8.036 -15.124 -40.556 1.00 83.94 87 THR A CA 1
ATOM 730 C C . THR A 1 87 ? 8.665 -16.266 -41.337 1.00 83.94 87 THR A C 1
ATOM 732 O O . THR A 1 87 ? 9.762 -16.114 -41.873 1.00 83.94 87 THR A O 1
ATOM 735 N N . TYR A 1 88 ? 7.989 -17.409 -41.380 1.00 85.19 88 TYR A N 1
ATOM 736 C CA . TYR A 1 88 ? 8.409 -18.566 -42.163 1.00 85.19 88 TYR A CA 1
ATOM 737 C C . TYR A 1 88 ? 7.524 -18.664 -43.404 1.00 85.19 88 TYR A C 1
ATOM 739 O O . TYR A 1 88 ? 6.300 -18.688 -43.284 1.00 85.19 88 TYR A O 1
ATOM 747 N N . CYS A 1 89 ? 8.139 -18.732 -44.582 1.00 78.38 89 CYS A N 1
ATOM 748 C CA . CYS A 1 89 ? 7.455 -19.107 -45.815 1.00 78.38 89 CYS A CA 1
ATOM 749 C C . CYS A 1 89 ? 7.764 -20.575 -46.098 1.00 78.38 89 CYS A C 1
ATOM 751 O O . CYS A 1 89 ? 8.931 -20.941 -46.234 1.00 78.38 89 CYS A O 1
ATOM 753 N N . TYR A 1 90 ? 6.726 -21.399 -46.186 1.00 79.56 90 TYR A N 1
ATOM 754 C CA . TYR A 1 90 ? 6.835 -22.783 -46.634 1.00 79.56 90 TYR A CA 1
ATOM 755 C C . TYR A 1 90 ? 6.429 -22.843 -48.106 1.00 79.56 90 TYR A C 1
ATOM 757 O O . TYR A 1 90 ? 5.439 -22.225 -48.500 1.00 79.56 90 TYR A O 1
ATOM 765 N N . VAL A 1 91 ? 7.213 -23.548 -48.917 1.00 77.19 91 VAL A N 1
ATOM 766 C CA . VAL A 1 91 ? 6.849 -23.850 -50.305 1.00 77.19 91 VAL A CA 1
ATOM 767 C C . VAL A 1 91 ? 5.820 -24.979 -50.263 1.00 77.19 91 VAL A C 1
ATOM 769 O O . VAL A 1 91 ? 6.003 -25.932 -49.510 1.00 77.19 91 VAL A O 1
ATOM 772 N N . ALA A 1 92 ? 4.719 -24.836 -51.000 1.00 74.81 92 ALA A N 1
ATOM 773 C CA . ALA A 1 92 ? 3.747 -25.911 -51.165 1.00 74.81 92 ALA A CA 1
ATOM 774 C C . ALA A 1 92 ? 4.310 -26.948 -52.151 1.00 74.81 92 ALA A C 1
ATOM 776 O O . ALA A 1 92 ? 4.773 -26.548 -53.222 1.00 74.81 92 ALA A O 1
ATOM 777 N N . ASP A 1 93 ? 4.291 -28.222 -51.751 1.00 68.19 93 ASP A N 1
ATOM 778 C CA . ASP A 1 93 ? 4.659 -29.379 -52.584 1.00 68.19 93 ASP A CA 1
ATOM 779 C C . ASP A 1 93 ? 3.739 -29.541 -53.808 1.00 68.19 93 ASP A C 1
ATOM 781 O O . ASP A 1 93 ? 2.516 -29.277 -53.679 1.00 68.19 93 ASP A O 1
#

Sequence (93 aa):
MAVATLYVTAQGVEVVAAGKRRWVDPHWFRGNSYFRIGWDWVKAALENGWQLIHHVRFIHNRDPEPAMASRKQHDQRTYRVEFKIHTYCYVAD

pLDDT: mean 86.32, std 10.25, range [60.53, 97.62]

Radius of gyration: 19.81 Å; chains: 1; bounding box: 30×40×66 Å